Protein AF-A0A1T5E895-F1 (afdb_monomer_lite)

Structure (mmCIF, N/CA/C/O backbone):
data_AF-A0A1T5E895-F1
#
_entry.id   AF-A0A1T5E895-F1
#
loop_
_atom_site.group_PDB
_atom_site.id
_atom_site.type_symbol
_atom_site.label_atom_id
_atom_site.label_alt_id
_atom_site.label_comp_id
_atom_site.label_asym_id
_atom_site.label_entity_id
_atom_site.label_seq_id
_atom_site.pdbx_PDB_ins_code
_atom_site.Cartn_x
_atom_site.Cartn_y
_atom_site.Cartn_z
_atom_site.occupancy
_atom_site.B_iso_or_equiv
_atom_site.auth_seq_id
_atom_site.auth_comp_id
_atom_site.auth_asym_id
_atom_site.auth_atom_id
_atom_site.pdbx_PDB_model_num
ATOM 1 N N . MET A 1 1 ? -15.078 -21.660 69.670 1.00 45.50 1 MET A N 1
ATOM 2 C CA . MET A 1 1 ? -15.662 -21.298 68.359 1.00 45.50 1 MET A CA 1
ATOM 3 C C . MET A 1 1 ? -15.010 -20.019 67.837 1.00 45.50 1 MET A C 1
ATOM 5 O O . MET A 1 1 ? -15.316 -18.947 68.336 1.00 45.50 1 MET A O 1
ATOM 9 N N . ARG A 1 2 ? -14.073 -20.104 66.886 1.00 49.84 2 ARG A N 1
ATOM 10 C CA . ARG A 1 2 ? -13.537 -18.944 66.148 1.00 49.84 2 ARG A CA 1
ATOM 11 C C . ARG A 1 2 ? -13.160 -19.412 64.749 1.00 49.84 2 ARG A C 1
ATOM 13 O O . ARG A 1 2 ? -12.271 -20.245 64.650 1.00 49.84 2 ARG A O 1
ATOM 20 N N . THR A 1 3 ? -13.840 -18.909 63.715 1.00 52.94 3 THR A N 1
ATOM 21 C CA . THR A 1 3 ? -13.272 -18.519 62.400 1.00 52.94 3 THR A CA 1
ATOM 22 C C . THR A 1 3 ? -14.375 -18.209 61.365 1.00 52.94 3 THR A C 1
ATOM 24 O O . THR A 1 3 ? -14.796 -19.095 60.627 1.00 52.94 3 THR A O 1
ATOM 27 N N . PRO A 1 4 ? -14.802 -16.936 61.220 1.00 55.94 4 PRO A N 1
ATOM 28 C CA . PRO A 1 4 ? -15.434 -16.457 59.984 1.00 55.94 4 PRO A CA 1
ATOM 29 C C . PRO A 1 4 ? -14.515 -15.555 59.132 1.00 55.94 4 PRO A C 1
ATOM 31 O O . PRO A 1 4 ? -14.785 -15.329 57.957 1.00 55.94 4 PRO A O 1
ATOM 34 N N . ILE A 1 5 ? -13.390 -15.081 59.679 1.00 56.50 5 ILE A N 1
ATOM 35 C CA . ILE A 1 5 ? -12.595 -13.976 59.104 1.00 56.50 5 ILE A CA 1
ATOM 36 C C . ILE A 1 5 ? -11.930 -14.337 57.756 1.00 56.50 5 ILE A C 1
ATOM 38 O O . ILE A 1 5 ? -11.803 -13.494 56.872 1.00 56.50 5 ILE A O 1
ATOM 42 N N . ILE A 1 6 ? -11.539 -15.600 57.553 1.00 58.72 6 ILE A N 1
ATOM 43 C CA . ILE A 1 6 ? -10.741 -16.015 56.382 1.00 58.72 6 ILE A CA 1
ATOM 44 C C . ILE A 1 6 ? -11.586 -16.067 55.092 1.00 58.72 6 ILE A C 1
ATOM 46 O O . ILE A 1 6 ? -11.070 -15.798 54.006 1.00 58.72 6 ILE A O 1
ATOM 50 N N . LYS A 1 7 ? -12.889 -16.378 55.187 1.00 59.66 7 LYS A N 1
ATOM 51 C CA . LYS A 1 7 ? -13.774 -16.476 54.010 1.00 59.66 7 LYS A CA 1
ATOM 52 C C . LYS A 1 7 ? -14.082 -15.102 53.398 1.00 59.66 7 LYS A C 1
ATOM 54 O O . LYS A 1 7 ? -14.050 -14.984 52.175 1.00 59.66 7 LYS A O 1
ATOM 59 N N . ASN A 1 8 ? -14.277 -14.067 54.222 1.00 60.19 8 ASN A N 1
ATOM 60 C CA . ASN A 1 8 ? -14.581 -12.712 53.740 1.00 60.19 8 ASN A CA 1
ATOM 61 C C . ASN A 1 8 ? -13.418 -12.088 52.956 1.00 60.19 8 ASN A C 1
ATOM 63 O O . ASN A 1 8 ? -13.624 -11.607 51.845 1.00 60.19 8 ASN A O 1
ATOM 67 N N . ARG A 1 9 ? -12.179 -12.208 53.451 1.00 61.00 9 ARG A N 1
ATOM 68 C CA . ARG A 1 9 ? -10.990 -11.645 52.780 1.00 61.00 9 ARG A CA 1
ATOM 69 C C . ARG A 1 9 ? -10.726 -12.262 51.397 1.00 61.00 9 ARG A C 1
ATOM 71 O O . ARG A 1 9 ? -10.248 -11.597 50.477 1.00 61.00 9 ARG A O 1
ATOM 78 N N . LYS A 1 10 ? -11.049 -13.551 51.234 1.00 66.12 10 LYS A N 1
ATOM 79 C CA . LYS A 1 10 ? -10.929 -14.264 49.950 1.00 66.12 10 LYS A CA 1
ATOM 80 C C . LYS A 1 10 ? -11.998 -13.807 48.949 1.00 66.12 10 LYS A C 1
ATOM 82 O O . LYS A 1 10 ? -11.719 -13.736 47.760 1.00 66.12 10 LYS A O 1
ATOM 87 N N . MET A 1 11 ? -13.202 -13.473 49.415 1.00 59.88 11 MET A N 1
ATOM 88 C CA . MET A 1 11 ? -14.273 -12.942 48.562 1.00 59.88 11 MET A CA 1
ATOM 89 C C . MET A 1 11 ? -14.017 -11.493 48.124 1.00 59.88 11 MET A C 1
ATOM 91 O O . MET A 1 11 ? -14.277 -11.165 46.969 1.00 59.88 11 MET A O 1
ATOM 95 N N . GLU A 1 12 ? -13.444 -10.655 48.991 1.00 63.16 12 GLU A N 1
ATOM 96 C CA . GLU A 1 12 ? -13.048 -9.275 48.660 1.00 63.16 12 GLU A CA 1
ATOM 97 C C . GLU A 1 12 ? -11.986 -9.237 47.556 1.00 63.16 12 GLU A C 1
ATOM 99 O O . GLU A 1 12 ? -12.167 -8.567 46.542 1.00 63.16 12 GLU A O 1
ATOM 104 N N . THR A 1 13 ? -10.947 -10.067 47.678 1.00 66.56 13 THR A N 1
ATOM 105 C CA . THR A 1 13 ? -9.879 -10.172 46.667 1.00 66.56 13 THR A CA 1
ATOM 106 C C . THR A 1 13 ? -10.358 -10.737 45.323 1.00 66.56 13 THR A C 1
ATOM 108 O O . THR A 1 13 ? -9.809 -10.391 44.279 1.00 66.56 13 THR A O 1
ATOM 111 N N . ILE A 1 14 ? -11.392 -11.586 45.301 1.00 64.94 14 ILE A N 1
ATOM 112 C CA . ILE A 1 14 ? -12.018 -12.065 44.052 1.00 64.94 14 ILE A CA 1
ATOM 113 C C . ILE A 1 14 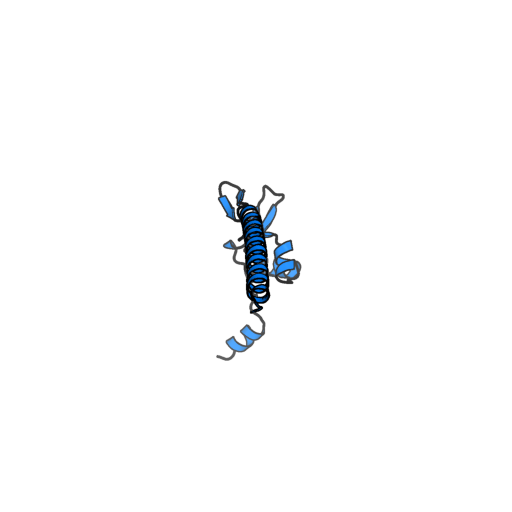? -12.871 -10.961 43.410 1.00 64.94 14 ILE A C 1
ATOM 115 O O . ILE A 1 14 ? -12.890 -10.835 42.184 1.00 64.94 14 ILE A O 1
ATOM 119 N N . LYS A 1 15 ? -13.557 -10.150 44.223 1.00 67.62 15 LYS A N 1
ATOM 120 C CA . LYS A 1 15 ? -14.388 -9.033 43.759 1.00 67.62 15 LYS A CA 1
ATOM 121 C C . LYS A 1 15 ? -13.535 -7.904 43.174 1.00 67.62 15 LYS A C 1
ATOM 123 O O . LYS A 1 15 ? -13.849 -7.432 42.086 1.00 67.62 15 LYS A O 1
ATOM 128 N N . GLU A 1 16 ? -12.427 -7.553 43.825 1.00 67.88 16 GLU A N 1
ATOM 129 C CA . GLU A 1 16 ? -11.432 -6.611 43.292 1.00 67.88 16 GLU A CA 1
ATOM 130 C C . GLU A 1 16 ? -10.829 -7.106 41.980 1.00 67.88 16 GLU A C 1
ATOM 132 O O . GLU A 1 16 ? -10.816 -6.370 40.998 1.00 67.88 16 GLU A O 1
ATOM 137 N N . LYS A 1 17 ? -10.405 -8.374 41.907 1.00 67.38 17 LYS A N 1
ATOM 138 C CA . LYS A 1 17 ? -9.862 -8.936 40.661 1.00 67.38 17 LYS A CA 1
ATOM 139 C C . LYS A 1 17 ? -10.874 -8.908 39.516 1.00 67.38 17 LYS A C 1
ATOM 141 O O . LYS A 1 17 ? -10.495 -8.576 38.399 1.00 67.38 17 LYS A O 1
ATOM 1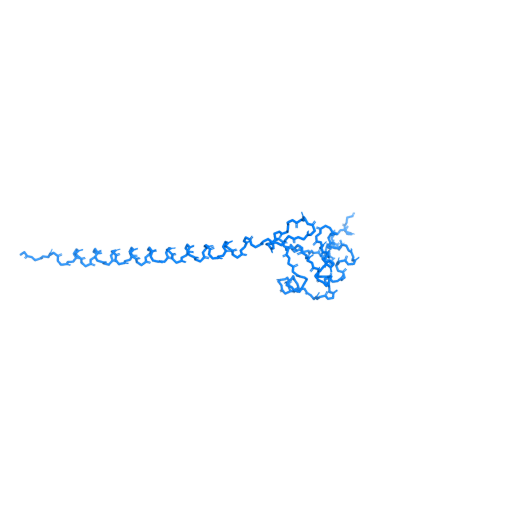46 N N . LYS A 1 18 ? -12.151 -9.214 39.783 1.00 67.00 18 LYS A N 1
ATOM 147 C CA . LYS A 1 18 ? -13.228 -9.077 38.788 1.00 67.00 18 LYS A CA 1
ATOM 148 C C . LYS A 1 18 ? -13.408 -7.627 38.350 1.00 67.00 18 LYS A C 1
ATOM 150 O O . LYS A 1 18 ? -13.488 -7.396 37.153 1.00 67.00 18 LYS A O 1
ATOM 155 N N . SER A 1 19 ? -13.418 -6.689 39.299 1.00 75.56 19 SER A N 1
ATOM 156 C CA . SER A 1 19 ? -13.562 -5.251 39.041 1.00 75.56 19 SER A CA 1
ATOM 157 C C . SER A 1 19 ? -12.460 -4.725 38.124 1.00 75.56 19 SER A C 1
ATOM 159 O O . SER A 1 19 ? -12.755 -4.110 37.101 1.00 75.56 19 SER A O 1
ATOM 161 N N . VAL A 1 20 ? -11.202 -5.041 38.442 1.00 74.38 20 VAL A N 1
ATOM 162 C CA . VAL A 1 20 ? -10.034 -4.645 37.643 1.00 74.38 20 VAL A CA 1
ATOM 163 C C . VAL A 1 20 ? -10.098 -5.264 36.244 1.00 74.38 20 VAL A C 1
ATOM 165 O O . VAL A 1 20 ? -9.812 -4.590 35.261 1.00 74.38 20 VAL A O 1
ATOM 168 N N . PHE A 1 21 ? -10.527 -6.524 36.124 1.00 76.31 21 PHE A N 1
ATOM 169 C CA . PHE A 1 21 ? -10.649 -7.190 34.825 1.00 76.31 21 PHE A CA 1
ATOM 170 C C . PHE A 1 21 ? -11.724 -6.546 33.931 1.00 76.31 21 PHE A C 1
ATOM 172 O O . PHE A 1 21 ? -11.488 -6.342 32.743 1.00 76.31 21 PHE A O 1
ATOM 179 N N . THR A 1 22 ? -12.875 -6.153 34.493 1.00 76.25 22 THR A N 1
ATOM 180 C CA . THR A 1 22 ? -13.894 -5.372 33.762 1.00 76.25 22 THR A CA 1
ATOM 181 C C . THR A 1 22 ? -13.371 -4.018 33.301 1.00 76.25 22 THR A C 1
ATOM 183 O O . THR A 1 22 ? -13.668 -3.587 32.193 1.00 76.25 22 THR A O 1
ATOM 186 N N . GLU A 1 23 ? -12.570 -3.352 34.127 1.00 79.31 23 GLU A N 1
ATOM 187 C CA . GLU A 1 23 ? -12.015 -2.042 33.798 1.00 79.31 23 GLU A CA 1
ATOM 188 C C . GLU A 1 23 ? -10.977 -2.123 32.667 1.00 79.31 23 GLU A C 1
ATOM 190 O O . GLU A 1 23 ? -10.922 -1.241 31.810 1.00 79.31 23 GLU A O 1
ATOM 195 N N . VAL A 1 24 ? -10.193 -3.206 32.621 1.00 80.06 24 VAL A N 1
ATOM 196 C CA . VAL A 1 24 ? -9.266 -3.499 31.517 1.00 80.06 24 VAL A CA 1
ATOM 197 C C . VAL A 1 24 ? -10.025 -3.775 30.220 1.00 80.06 24 VAL A C 1
ATOM 199 O O . VAL A 1 24 ? -9.668 -3.201 29.194 1.00 80.06 24 VAL A O 1
ATOM 202 N N . ASN A 1 25 ? -11.092 -4.578 30.259 1.00 79.44 25 ASN A N 1
ATOM 203 C CA . ASN A 1 25 ? -11.900 -4.861 29.069 1.00 79.44 25 ASN A CA 1
ATOM 204 C C . ASN A 1 25 ? -12.548 -3.592 28.502 1.00 79.44 25 ASN A C 1
ATOM 206 O O . ASN A 1 25 ? -12.387 -3.311 27.322 1.00 79.44 25 ASN A O 1
ATOM 210 N N . ASN A 1 26 ? -13.154 -2.756 29.350 1.00 83.38 26 ASN A N 1
ATOM 211 C CA . ASN A 1 26 ? -13.753 -1.495 28.901 1.00 83.38 26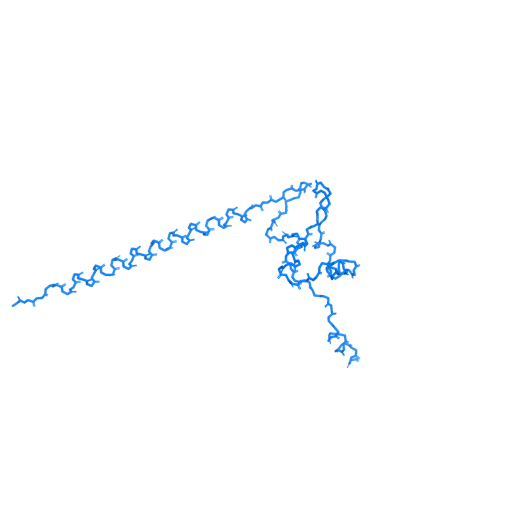 ASN A CA 1
ATOM 212 C C . ASN A 1 26 ? -12.727 -0.562 28.230 1.00 83.38 26 ASN A C 1
ATOM 214 O O . ASN A 1 26 ? -13.047 0.146 27.276 1.00 83.38 26 ASN A O 1
ATOM 218 N N . LYS A 1 27 ? -11.479 -0.547 28.721 1.00 84.50 27 LYS A N 1
ATOM 219 C CA . LYS A 1 27 ? -10.393 0.231 28.106 1.00 84.50 27 LYS A CA 1
ATOM 220 C C . LYS A 1 27 ? -9.957 -0.357 26.764 1.00 84.50 27 LYS A C 1
ATOM 222 O O . LYS A 1 27 ? -9.674 0.412 25.850 1.00 84.50 27 LYS A O 1
ATOM 227 N N . LEU A 1 28 ? -9.908 -1.684 26.639 1.00 85.25 28 LEU A N 1
ATOM 228 C CA . LEU A 1 28 ? -9.598 -2.359 25.376 1.00 85.25 28 LEU A CA 1
ATOM 229 C C . LEU A 1 28 ? -10.672 -2.082 24.319 1.00 85.25 28 LEU A C 1
ATOM 231 O O . LEU A 1 28 ? -10.320 -1.677 23.214 1.00 85.25 28 LEU A O 1
ATOM 235 N N . ASP A 1 29 ? -11.950 -2.173 24.686 1.00 82.56 29 ASP A N 1
ATOM 236 C CA . ASP A 1 29 ? -13.076 -1.874 23.792 1.00 82.56 29 ASP A CA 1
ATOM 237 C C . ASP A 1 29 ? -13.039 -0.414 23.310 1.00 82.56 29 ASP A C 1
ATOM 239 O O . ASP A 1 29 ? -13.286 -0.111 22.141 1.00 82.56 29 ASP A O 1
ATOM 243 N N . HIS A 1 30 ? -12.671 0.519 24.194 1.00 81.75 30 HIS A N 1
ATOM 244 C CA . HIS A 1 30 ? -12.535 1.929 23.835 1.00 81.75 30 HIS A CA 1
ATOM 245 C C . HIS A 1 30 ? -11.386 2.181 22.843 1.00 81.75 30 HIS A C 1
ATOM 247 O O . HIS A 1 30 ? -11.537 2.957 21.896 1.00 81.75 30 HIS A O 1
ATOM 253 N N . VAL A 1 31 ? -10.246 1.506 23.027 1.00 80.38 31 VAL A N 1
ATOM 254 C CA . VAL A 1 31 ? -9.111 1.565 22.090 1.00 80.38 31 VAL A CA 1
ATOM 255 C C . VAL A 1 31 ? -9.488 0.955 20.741 1.00 80.38 31 VAL A C 1
ATOM 257 O O . VAL A 1 31 ? -9.158 1.527 19.701 1.00 80.38 31 VAL A O 1
ATOM 260 N N . GLU A 1 32 ? -10.211 -0.164 20.741 1.00 80.19 32 GLU A N 1
ATOM 261 C CA . GLU A 1 32 ? -10.694 -0.805 19.518 1.00 80.19 32 GLU A CA 1
ATOM 262 C C . GLU A 1 32 ? -11.664 0.104 18.750 1.00 80.19 32 GLU A C 1
ATOM 264 O O . GLU A 1 32 ? -11.501 0.286 17.542 1.00 80.19 32 GLU A O 1
ATOM 269 N N . SER A 1 33 ? -12.590 0.770 19.445 1.00 79.00 33 SER A N 1
ATOM 270 C CA . SER A 1 33 ? -13.490 1.758 18.838 1.00 79.00 33 SER A CA 1
ATOM 271 C C . SER A 1 33 ? -12.725 2.928 18.209 1.00 79.00 33 SER A C 1
ATOM 273 O O . SER A 1 33 ? -12.991 3.283 17.062 1.00 79.00 33 SER A O 1
ATOM 275 N N . MET A 1 34 ? -11.737 3.500 18.911 1.00 74.62 34 MET A N 1
ATOM 276 C CA . MET A 1 34 ? -10.911 4.586 18.362 1.00 74.62 34 MET A CA 1
ATOM 277 C C . MET A 1 34 ? -10.133 4.155 17.110 1.00 74.62 34 MET A C 1
ATOM 279 O O . MET A 1 34 ? -10.042 4.911 16.142 1.00 74.62 34 MET A O 1
ATOM 283 N N . LEU A 1 35 ? -9.587 2.936 17.100 1.00 70.88 35 LEU A N 1
ATOM 284 C CA . LEU A 1 35 ? -8.891 2.378 15.936 1.00 70.88 35 LEU A CA 1
ATOM 285 C C . LEU A 1 35 ? -9.849 2.121 14.762 1.00 70.88 35 LEU A C 1
ATOM 287 O O . LEU A 1 35 ? -9.493 2.365 13.604 1.00 70.88 35 LEU A O 1
ATOM 291 N N . MET A 1 36 ? -11.071 1.659 15.032 1.00 69.62 36 MET A N 1
ATOM 292 C CA . MET A 1 36 ? -12.093 1.477 13.999 1.00 69.62 36 MET A CA 1
ATOM 293 C C . MET A 1 36 ? -12.492 2.801 13.344 1.00 69.62 36 MET A C 1
ATOM 295 O O . MET A 1 36 ? -12.623 2.855 12.122 1.00 69.62 36 MET A O 1
ATOM 299 N N . ASP A 1 37 ? -12.632 3.877 14.115 1.00 68.75 37 ASP A N 1
ATOM 300 C CA . ASP A 1 37 ? -12.997 5.185 13.566 1.00 68.75 37 ASP A CA 1
ATOM 301 C C . ASP A 1 37 ? -11.880 5.775 12.697 1.00 68.75 37 ASP A C 1
ATOM 303 O O . ASP A 1 37 ? -12.146 6.266 11.599 1.00 68.75 37 ASP A O 1
ATOM 307 N N . PHE A 1 38 ? -10.616 5.615 13.099 1.00 61.31 38 PHE A N 1
ATOM 308 C CA . PHE A 1 38 ? -9.478 6.015 12.266 1.00 61.31 38 PHE A CA 1
ATOM 309 C C . PHE A 1 38 ? -9.385 5.215 10.958 1.00 61.31 38 PHE A C 1
ATOM 311 O O . PHE A 1 38 ? -9.066 5.773 9.905 1.00 61.31 38 PHE A O 1
ATOM 318 N N . THR A 1 39 ? -9.685 3.914 10.994 1.00 56.28 39 THR A N 1
ATOM 319 C CA . THR A 1 39 ? -9.575 3.025 9.821 1.00 56.28 39 THR A CA 1
ATOM 320 C C . THR A 1 39 ? -10.757 3.110 8.854 1.00 56.28 39 THR A C 1
ATOM 322 O O . THR A 1 39 ? -10.620 2.706 7.698 1.00 56.28 39 THR A O 1
ATOM 325 N N . LYS A 1 40 ? -11.897 3.674 9.275 1.00 62.44 40 LYS A N 1
ATOM 326 C CA . LYS A 1 40 ? -13.045 3.975 8.399 1.00 62.44 40 LYS A CA 1
ATOM 327 C C . LYS A 1 40 ? -12.817 5.171 7.476 1.00 62.44 40 LYS A C 1
ATOM 329 O O . LYS A 1 40 ? -13.656 5.422 6.613 1.00 62.44 40 LYS A O 1
ATOM 334 N N . SER A 1 41 ? -11.706 5.888 7.627 1.00 63.41 41 SER A N 1
ATOM 335 C CA . SER A 1 41 ? -11.346 7.011 6.765 1.00 63.41 41 SER A CA 1
ATOM 336 C C . SER A 1 41 ? -11.276 6.562 5.298 1.00 63.41 41 SER A C 1
ATOM 338 O O . SER A 1 41 ? -10.427 5.754 4.910 1.00 63.41 41 SER A O 1
ATOM 340 N N . LYS A 1 42 ? -12.199 7.070 4.478 1.00 60.53 42 LYS A N 1
ATOM 341 C CA . LYS A 1 42 ? -12.252 6.832 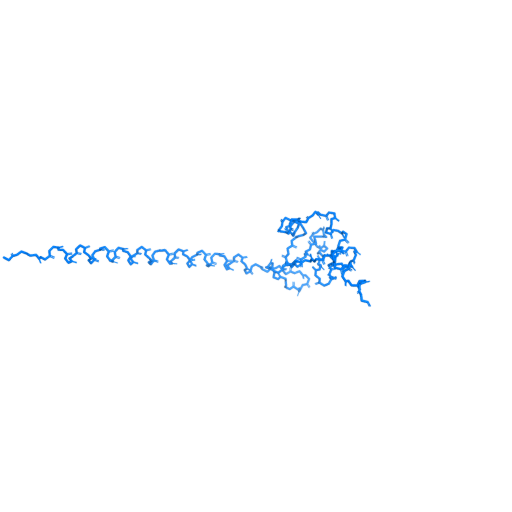3.033 1.00 60.53 42 LYS A CA 1
ATOM 342 C C . LYS A 1 42 ? -11.743 8.063 2.304 1.00 60.53 42 LYS A C 1
ATOM 344 O O . LYS A 1 42 ? -12.099 9.185 2.656 1.00 60.53 42 LYS A O 1
ATOM 349 N N . LEU A 1 43 ? -10.947 7.844 1.268 1.00 64.12 43 LEU A N 1
ATOM 350 C CA . LEU A 1 43 ? -10.531 8.897 0.359 1.00 64.12 43 LEU A CA 1
ATOM 351 C C . LEU A 1 43 ? -11.388 8.794 -0.906 1.00 64.12 43 LEU A C 1
ATOM 353 O O . LEU A 1 43 ? -11.279 7.820 -1.648 1.00 64.12 43 LEU A O 1
ATOM 357 N N . VAL A 1 44 ? -12.269 9.771 -1.124 1.00 60.16 44 VAL A N 1
ATOM 358 C CA . VAL A 1 44 ? -13.102 9.851 -2.332 1.00 60.16 44 VAL A CA 1
ATOM 359 C C . VAL A 1 44 ? -12.376 10.715 -3.354 1.00 60.16 44 VAL A C 1
ATOM 361 O O . VAL A 1 44 ? -12.143 11.897 -3.111 1.00 60.16 44 VAL A O 1
ATOM 364 N N . ILE A 1 45 ? -11.983 10.127 -4.484 1.00 63.16 45 ILE A N 1
ATOM 365 C CA . ILE A 1 45 ? -11.282 10.826 -5.570 1.00 63.16 45 ILE A CA 1
ATOM 366 C C . ILE A 1 45 ? -11.934 10.449 -6.895 1.00 63.16 45 ILE A C 1
ATOM 368 O O . ILE A 1 45 ? -12.013 9.264 -7.215 1.00 63.16 45 ILE A O 1
ATOM 372 N N . MET A 1 46 ? -12.344 11.448 -7.688 1.00 55.66 46 MET A N 1
ATOM 373 C CA . MET A 1 46 ? -12.976 11.256 -9.006 1.00 55.66 46 MET A CA 1
ATOM 374 C C . MET A 1 46 ? -14.119 10.220 -8.973 1.00 55.66 46 MET A C 1
ATOM 376 O O . MET A 1 46 ? -14.146 9.300 -9.789 1.00 55.66 46 MET A O 1
ATOM 380 N N . ASP A 1 47 ? -15.013 10.329 -7.982 1.00 57.00 47 ASP A N 1
ATOM 381 C CA . ASP A 1 47 ? -16.139 9.401 -7.757 1.00 57.00 47 ASP A CA 1
ATOM 382 C C . ASP A 1 47 ? -15.753 7.938 -7.460 1.00 57.00 47 ASP A C 1
ATOM 384 O O . ASP A 1 47 ? -16.595 7.039 -7.454 1.00 57.00 47 ASP A O 1
ATOM 388 N N . LYS A 1 48 ? -14.475 7.674 -7.162 1.00 59.97 48 LYS A N 1
ATOM 389 C CA . LYS A 1 48 ? -13.996 6.371 -6.692 1.00 59.97 48 LYS A CA 1
ATOM 390 C C . LYS A 1 48 ? -13.625 6.443 -5.218 1.00 59.97 48 LYS A C 1
ATOM 392 O O . LYS A 1 48 ? -12.801 7.258 -4.802 1.00 59.97 48 LYS A O 1
ATOM 397 N N . GLU A 1 49 ? -14.230 5.555 -4.435 1.00 63.12 49 GLU A N 1
ATOM 398 C CA . GLU A 1 49 ? -13.883 5.356 -3.032 1.00 63.12 49 GLU A CA 1
ATOM 399 C C . GLU A 1 49 ? -12.621 4.494 -2.923 1.00 63.12 49 GLU A C 1
ATOM 401 O O . GLU A 1 49 ? -12.609 3.329 -3.325 1.00 63.12 49 GLU A O 1
ATOM 406 N N . TYR A 1 50 ? -11.561 5.051 -2.341 1.00 66.19 50 TYR A N 1
ATOM 407 C CA . TYR A 1 50 ? -10.365 4.307 -1.970 1.00 66.19 50 TYR A CA 1
ATOM 408 C C . TYR A 1 50 ? -10.297 4.176 -0.454 1.00 66.19 50 TYR A C 1
ATOM 410 O O . TYR A 1 50 ? -10.221 5.160 0.287 1.00 66.19 50 TYR A O 1
ATOM 418 N N . HIS A 1 51 ? -10.303 2.934 0.021 1.00 67.69 51 HIS A N 1
ATOM 419 C CA . HIS A 1 51 ? -10.044 2.643 1.421 1.00 67.69 51 HIS A CA 1
ATOM 420 C C . HIS A 1 51 ? -8.566 2.894 1.727 1.00 67.69 51 HIS A C 1
ATOM 422 O O . HIS A 1 51 ? -7.693 2.198 1.214 1.00 67.69 51 HIS A O 1
ATOM 428 N N . LEU A 1 52 ? -8.278 3.857 2.606 1.00 68.12 52 LEU A N 1
ATOM 429 C CA . LEU A 1 52 ? -6.911 4.203 3.027 1.00 68.12 52 LEU A CA 1
ATOM 430 C C . LEU A 1 52 ? -6.173 3.042 3.716 1.00 68.12 52 LEU A C 1
ATOM 432 O O . LEU A 1 52 ? -4.961 3.085 3.883 1.00 68.12 52 LEU A O 1
ATOM 436 N N . ARG A 1 53 ? -6.897 1.988 4.104 1.00 70.69 53 ARG A N 1
ATOM 437 C CA . ARG A 1 53 ? -6.321 0.753 4.641 1.00 70.69 53 ARG A CA 1
ATOM 438 C C . ARG A 1 53 ? -5.552 -0.055 3.592 1.00 70.69 53 ARG A C 1
ATOM 440 O O . ARG A 1 53 ? -4.581 -0.715 3.942 1.00 70.69 53 ARG A O 1
ATOM 447 N N . ASP A 1 54 ? -5.970 0.014 2.331 1.00 79.56 54 ASP A N 1
ATOM 448 C CA . ASP A 1 54 ? -5.392 -0.790 1.248 1.00 79.56 54 ASP A CA 1
ATOM 449 C C . ASP A 1 54 ? -4.330 -0.023 0.452 1.00 79.56 54 ASP A C 1
ATOM 451 O O . ASP A 1 54 ? -3.562 -0.621 -0.307 1.00 79.56 54 ASP A O 1
ATOM 455 N N . TRP A 1 55 ? -4.286 1.302 0.613 1.00 85.56 55 TRP A N 1
ATOM 456 C CA . TRP A 1 55 ? -3.476 2.214 -0.186 1.00 85.56 55 TRP A CA 1
ATOM 457 C C . TRP A 1 55 ? -2.604 3.088 0.702 1.00 85.56 55 TRP A C 1
ATOM 459 O O . TRP A 1 55 ? -3.082 3.732 1.628 1.00 85.56 55 TRP A O 1
ATOM 469 N N . MET A 1 56 ? -1.321 3.165 0.373 1.00 87.19 56 MET A N 1
ATOM 470 C CA . MET A 1 56 ? -0.342 3.965 1.103 1.00 87.19 56 MET A CA 1
ATOM 471 C C . MET A 1 56 ? 0.484 4.828 0.164 1.00 87.19 56 MET A C 1
ATOM 473 O O . MET A 1 56 ? 0.583 4.565 -1.036 1.00 87.19 56 MET A O 1
ATOM 477 N N . THR A 1 57 ? 1.107 5.869 0.709 1.00 88.62 57 THR A N 1
ATOM 478 C CA . THR A 1 57 ? 2.033 6.698 -0.064 1.00 88.62 57 THR A CA 1
ATOM 479 C C . THR A 1 57 ? 3.294 5.908 -0.422 1.00 88.62 57 THR A C 1
ATOM 481 O O . THR A 1 57 ? 3.703 4.992 0.297 1.00 88.62 57 THR A O 1
ATOM 484 N N . LEU A 1 58 ? 3.967 6.282 -1.516 1.00 88.69 58 LEU A N 1
ATOM 485 C CA . LEU A 1 58 ? 5.255 5.671 -1.883 1.00 88.69 58 LEU A CA 1
ATOM 486 C C . LEU A 1 58 ? 6.301 5.788 -0.762 1.00 88.69 58 LEU A C 1
ATOM 488 O O . LEU A 1 58 ? 7.103 4.875 -0.561 1.00 88.69 58 LEU A O 1
ATOM 492 N N . SER A 1 59 ? 6.286 6.903 -0.030 1.00 87.56 59 SER A N 1
ATOM 493 C CA . SER A 1 59 ? 7.189 7.156 1.093 1.00 87.56 59 SER A CA 1
ATOM 494 C C . SER A 1 59 ? 6.952 6.177 2.240 1.00 87.56 59 SER A C 1
ATOM 496 O O . SER A 1 59 ? 7.909 5.597 2.757 1.00 87.56 59 SER A O 1
ATOM 498 N N . ASP A 1 60 ? 5.692 5.954 2.612 1.00 88.06 60 ASP A N 1
ATOM 499 C CA . ASP A 1 60 ? 5.341 5.021 3.684 1.00 88.06 60 ASP A CA 1
ATOM 500 C C . ASP A 1 60 ? 5.595 3.576 3.272 1.00 88.06 60 ASP A C 1
ATOM 502 O O . ASP A 1 60 ? 6.120 2.800 4.067 1.00 88.06 60 ASP A O 1
ATOM 506 N N . TYR A 1 61 ? 5.354 3.236 2.005 1.00 90.12 61 TYR A N 1
ATOM 507 C CA . TYR A 1 61 ? 5.719 1.936 1.450 1.00 90.12 61 TYR A CA 1
ATOM 508 C C . TYR A 1 61 ? 7.228 1.671 1.564 1.00 90.12 61 TYR A C 1
ATOM 510 O O . TYR A 1 61 ? 7.649 0.610 2.030 1.00 90.12 61 TYR A O 1
ATOM 518 N N . CYS A 1 62 ? 8.063 2.651 1.198 1.00 89.44 62 CYS A N 1
ATOM 519 C CA . CYS A 1 62 ? 9.517 2.543 1.330 1.00 89.44 62 CYS A CA 1
ATOM 520 C C . CYS A 1 62 ? 9.945 2.312 2.785 1.00 89.44 62 CYS A C 1
ATOM 522 O O . CYS A 1 62 ? 10.808 1.470 3.037 1.00 89.44 62 CYS A O 1
ATOM 524 N N . LYS A 1 63 ? 9.324 3.020 3.737 1.00 89.75 63 LYS A N 1
ATOM 525 C CA . LYS A 1 63 ? 9.593 2.858 5.174 1.00 89.75 63 LYS A CA 1
ATOM 526 C C . LYS A 1 63 ? 9.143 1.488 5.685 1.00 89.75 63 LYS A C 1
ATOM 528 O O . LYS A 1 63 ? 9.934 0.796 6.316 1.00 89.75 63 LYS A O 1
ATOM 533 N N . LYS A 1 64 ? 7.907 1.078 5.381 1.00 88.88 64 LYS A N 1
ATOM 534 C CA . LYS A 1 64 ? 7.299 -0.172 5.864 1.00 88.88 64 LYS A CA 1
ATOM 535 C C . LYS A 1 64 ? 8.057 -1.406 5.382 1.00 88.88 64 LYS A C 1
ATOM 537 O O . LYS A 1 64 ? 8.316 -2.312 6.165 1.00 88.88 64 LYS A O 1
ATOM 542 N N . TYR A 1 65 ? 8.431 -1.431 4.105 1.00 87.75 65 TYR A N 1
ATOM 543 C CA . TYR A 1 65 ? 9.108 -2.576 3.491 1.00 87.75 65 TYR A CA 1
ATOM 544 C C . TYR A 1 65 ? 10.637 -2.434 3.456 1.00 87.75 65 TYR A C 1
ATOM 546 O O . TYR A 1 65 ? 11.318 -3.298 2.905 1.00 87.75 65 TYR A O 1
ATOM 554 N N . ASN A 1 66 ? 11.187 -1.363 4.042 1.00 87.31 66 ASN A N 1
ATOM 555 C CA . ASN A 1 66 ? 12.616 -1.040 4.045 1.00 87.31 66 ASN A CA 1
ATOM 556 C C . ASN A 1 66 ? 13.244 -1.071 2.633 1.00 87.31 66 ASN A C 1
ATOM 558 O O . ASN A 1 66 ? 14.318 -1.631 2.393 1.00 87.31 66 ASN A O 1
ATOM 562 N N . ILE A 1 67 ? 12.534 -0.493 1.663 1.00 89.19 67 ILE A N 1
ATOM 563 C CA . ILE A 1 67 ? 12.947 -0.425 0.259 1.00 89.19 67 ILE A CA 1
ATOM 564 C C . ILE A 1 67 ? 13.441 0.988 -0.036 1.00 89.19 67 ILE A C 1
ATOM 566 O O . ILE A 1 67 ? 12.806 1.977 0.317 1.00 89.19 67 ILE A O 1
ATOM 570 N N . LYS A 1 68 ? 14.574 1.097 -0.737 1.00 89.94 68 LYS A N 1
ATOM 571 C CA . LYS A 1 68 ? 15.077 2.396 -1.199 1.00 89.94 68 LYS A CA 1
ATOM 572 C C . LYS A 1 68 ? 14.106 3.017 -2.220 1.00 89.94 68 LYS A C 1
ATOM 574 O O . LYS A 1 68 ? 13.714 2.304 -3.147 1.00 89.94 68 LYS A O 1
ATOM 579 N N . PRO A 1 69 ? 13.823 4.331 -2.164 1.00 88.44 69 PRO A N 1
ATOM 580 C CA . PRO A 1 69 ? 12.951 5.001 -3.136 1.00 88.44 69 PRO A CA 1
ATOM 581 C C . PRO A 1 69 ? 13.369 4.779 -4.596 1.00 88.44 69 PRO A C 1
ATOM 583 O O . PRO A 1 69 ? 12.536 4.499 -5.454 1.00 88.44 69 PRO A O 1
ATOM 586 N N . SER A 1 70 ? 14.677 4.788 -4.872 1.00 89.88 70 SER A N 1
ATOM 587 C CA . SER A 1 70 ? 15.225 4.488 -6.201 1.00 89.88 70 SER A CA 1
ATOM 588 C C . SER A 1 70 ? 14.907 3.067 -6.675 1.00 89.88 70 SER A C 1
ATOM 590 O O . SER A 1 70 ? 14.633 2.836 -7.850 1.00 89.88 70 SER A O 1
ATOM 592 N N . ARG A 1 71 ? 14.902 2.088 -5.763 1.00 88.94 71 ARG A N 1
ATOM 593 C CA . ARG A 1 71 ? 14.528 0.703 -6.071 1.00 88.94 71 ARG A CA 1
ATOM 594 C C . ARG A 1 71 ? 13.037 0.587 -6.371 1.00 88.94 71 ARG A C 1
ATOM 596 O O . ARG A 1 71 ? 12.685 -0.147 -7.287 1.00 88.94 71 ARG A O 1
ATOM 603 N N . LEU A 1 72 ? 12.196 1.323 -5.645 1.00 88.50 72 LEU A N 1
ATOM 604 C CA . LEU A 1 72 ? 10.759 1.371 -5.906 1.00 88.50 72 LEU A CA 1
ATOM 605 C C . LEU A 1 72 ? 10.453 2.000 -7.274 1.00 88.50 72 LEU A C 1
ATOM 607 O O . LEU A 1 72 ? 9.684 1.416 -8.030 1.00 88.50 72 LEU A O 1
ATOM 611 N N . SER A 1 73 ? 11.110 3.109 -7.640 1.00 88.75 73 SER A N 1
ATOM 612 C CA . SER A 1 73 ? 10.972 3.709 -8.983 1.00 88.75 73 SER A CA 1
ATOM 613 C C . SER A 1 73 ? 11.324 2.706 -10.081 1.00 88.75 73 SER A C 1
ATOM 615 O O . SER A 1 73 ? 10.521 2.448 -10.972 1.00 88.75 73 SER A O 1
ATOM 617 N N . ASN A 1 74 ? 12.467 2.025 -9.939 1.00 89.62 74 ASN A N 1
ATOM 618 C CA . ASN A 1 74 ? 12.887 0.976 -10.869 1.00 89.62 74 ASN A CA 1
ATOM 619 C C . ASN A 1 74 ? 11.880 -0.183 -10.959 1.00 89.62 74 ASN A C 1
ATOM 621 O O . ASN A 1 74 ? 11.752 -0.810 -12.006 1.00 89.62 74 ASN A O 1
ATOM 625 N N . TRP A 1 75 ? 11.200 -0.536 -9.865 1.00 89.88 75 TRP A N 1
ATOM 626 C CA . TRP A 1 75 ? 10.181 -1.589 -9.874 1.00 89.88 75 TRP A CA 1
ATOM 627 C C . TRP A 1 75 ? 8.920 -1.171 -10.617 1.00 89.88 75 TRP A C 1
ATOM 629 O O . TRP A 1 75 ? 8.335 -2.003 -11.307 1.00 89.88 75 TRP A O 1
ATOM 639 N N . ILE A 1 76 ? 8.530 0.096 -10.490 1.00 86.94 76 ILE A N 1
ATOM 640 C CA . ILE A 1 76 ? 7.405 0.674 -11.223 1.00 86.94 76 ILE A CA 1
ATOM 641 C C . ILE A 1 76 ? 7.733 0.700 -12.722 1.00 86.94 76 ILE A C 1
ATOM 643 O O . ILE A 1 76 ? 6.965 0.176 -13.520 1.00 86.94 76 ILE A O 1
ATOM 647 N N . GLU A 1 77 ? 8.910 1.204 -13.101 1.00 86.56 77 GLU A N 1
ATOM 648 C CA . GLU A 1 77 ? 9.353 1.274 -14.503 1.00 86.56 77 GLU A CA 1
ATOM 649 C C . GLU A 1 77 ? 9.507 -0.106 -15.156 1.00 86.56 77 GLU A C 1
ATOM 651 O O . GLU A 1 77 ? 9.169 -0.292 -16.320 1.00 86.56 77 GLU A O 1
ATOM 656 N N . ARG A 1 78 ? 9.987 -1.106 -14.405 1.00 84.06 78 ARG A N 1
ATOM 657 C CA . ARG A 1 78 ? 10.169 -2.483 -14.898 1.00 84.06 78 ARG A CA 1
ATOM 658 C C . ARG A 1 78 ? 8.893 -3.331 -14.854 1.00 84.06 78 ARG A C 1
ATOM 660 O O . ARG A 1 78 ? 8.961 -4.511 -15.188 1.00 84.06 78 ARG A O 1
ATOM 667 N N . GLY A 1 79 ? 7.771 -2.785 -14.381 1.00 83.06 79 GLY A N 1
ATOM 668 C CA . GLY A 1 79 ? 6.508 -3.517 -14.247 1.00 83.06 79 GLY A CA 1
ATOM 669 C C . GLY A 1 79 ? 6.512 -4.615 -13.174 1.00 83.06 79 GLY A C 1
ATOM 670 O O . GLY A 1 79 ? 5.690 -5.524 -13.221 1.00 83.06 79 GLY A O 1
ATOM 671 N N . VAL A 1 80 ? 7.432 -4.558 -12.200 1.00 85.69 80 VAL A N 1
ATOM 672 C CA . VAL A 1 80 ? 7.401 -5.436 -11.009 1.00 85.69 80 VAL A CA 1
ATOM 673 C C . VAL A 1 80 ? 6.202 -5.084 -10.130 1.00 85.69 80 VAL A C 1
ATOM 675 O O . VAL A 1 80 ? 5.584 -5.970 -9.544 1.00 85.69 80 VAL A O 1
ATOM 678 N N . VAL A 1 81 ? 5.876 -3.791 -10.047 1.00 85.12 81 VAL A N 1
ATOM 679 C CA . VAL A 1 81 ? 4.600 -3.322 -9.505 1.00 85.12 81 VAL A CA 1
ATOM 680 C C . VAL A 1 81 ? 3.591 -3.319 -10.659 1.00 85.12 81 VAL A C 1
ATOM 682 O O . VAL A 1 81 ? 3.810 -2.598 -11.634 1.00 85.12 81 VAL A O 1
ATOM 685 N N . PRO A 1 82 ? 2.502 -4.105 -10.592 1.00 84.31 82 PRO A N 1
ATOM 686 C CA . PRO A 1 82 ? 1.458 -4.082 -11.610 1.00 84.31 82 PRO A CA 1
ATOM 687 C C . PRO A 1 82 ? 0.837 -2.687 -11.720 1.00 84.31 82 PRO A C 1
ATOM 689 O O . PRO A 1 82 ? 0.620 -2.030 -10.702 1.00 84.31 82 PRO A O 1
ATOM 692 N N . GLY A 1 83 ? 0.470 -2.257 -12.930 1.00 79.88 83 GLY A N 1
ATOM 693 C CA . GLY A 1 83 ? -0.153 -0.942 -13.142 1.00 79.88 83 GLY A CA 1
ATOM 694 C C . GLY A 1 83 ? -1.436 -0.728 -12.325 1.00 79.88 83 GLY A C 1
ATOM 695 O O . GLY A 1 83 ? -1.671 0.366 -11.834 1.00 79.88 83 GLY A O 1
ATOM 696 N N . GLY A 1 84 ? -2.218 -1.786 -12.076 1.00 82.31 84 GLY A N 1
ATOM 697 C CA . GLY A 1 84 ? -3.412 -1.731 -11.216 1.00 82.31 84 GLY A CA 1
ATOM 698 C C . GLY A 1 84 ? -3.133 -1.611 -9.708 1.00 82.31 84 GLY A C 1
ATOM 699 O O . GLY A 1 84 ? -4.069 -1.528 -8.914 1.00 82.31 84 GLY A O 1
ATOM 700 N N . SER A 1 8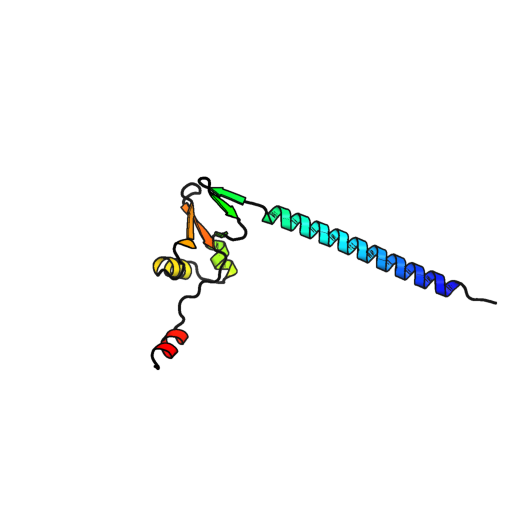5 ? -1.863 -1.627 -9.302 1.00 86.00 85 SER A N 1
ATOM 701 C CA . SER A 1 85 ? -1.421 -1.461 -7.913 1.00 86.00 85 SER A CA 1
ATOM 702 C C . SER A 1 85 ? -0.817 -0.083 -7.639 1.00 86.00 85 SER A C 1
ATOM 704 O O . SER A 1 85 ? -0.347 0.150 -6.526 1.00 86.00 85 SER A O 1
ATOM 706 N N . LEU A 1 86 ? -0.826 0.815 -8.629 1.00 87.94 86 LEU A N 1
ATOM 707 C CA . LEU A 1 86 ? -0.358 2.191 -8.523 1.00 87.94 86 LEU A CA 1
ATOM 708 C C . LEU A 1 86 ? -1.471 3.139 -8.980 1.00 87.94 86 LEU A C 1
ATOM 710 O O . LEU A 1 86 ? -2.021 2.984 -10.066 1.00 87.94 86 LEU A O 1
ATOM 714 N N . ILE A 1 87 ? -1.768 4.146 -8.170 1.00 85.75 87 ILE A N 1
ATOM 715 C CA . ILE A 1 87 ? -2.699 5.221 -8.509 1.00 85.75 87 ILE A CA 1
ATOM 716 C C . ILE A 1 87 ? -1.927 6.528 -8.471 1.00 85.75 87 ILE A C 1
ATOM 718 O O . ILE A 1 87 ? -1.187 6.796 -7.527 1.00 85.75 87 ILE A O 1
ATOM 722 N N . VAL A 1 88 ? -2.112 7.348 -9.497 1.00 84.81 88 VAL A N 1
ATOM 723 C CA . VAL A 1 88 ? -1.641 8.731 -9.513 1.00 84.81 88 VAL A CA 1
ATOM 724 C C . VAL A 1 88 ? -2.863 9.617 -9.357 1.00 84.81 88 VAL A C 1
ATOM 726 O O . VAL A 1 88 ? -3.842 9.427 -10.073 1.00 84.81 88 VAL A O 1
ATOM 729 N N . ILE A 1 89 ? -2.812 10.554 -8.415 1.00 81.25 89 ILE A N 1
ATOM 730 C CA . ILE A 1 89 ? -3.899 11.480 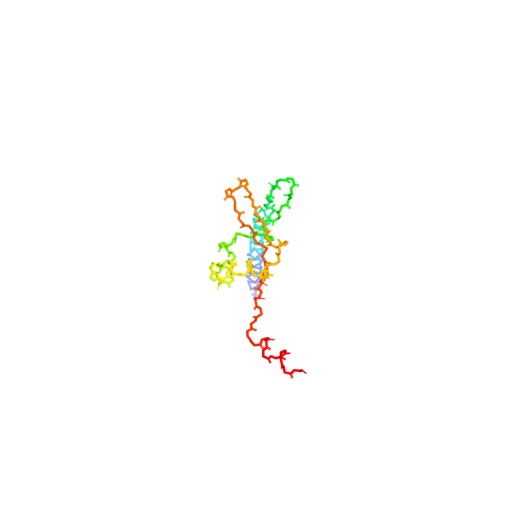-8.109 1.00 81.25 89 ILE A CA 1
ATOM 731 C C . ILE A 1 89 ? -3.471 12.868 -8.596 1.00 81.25 89 ILE A C 1
ATOM 733 O O . ILE A 1 89 ? -2.711 13.541 -7.894 1.00 81.25 89 ILE A O 1
ATOM 737 N N . PRO A 1 90 ? -3.912 13.306 -9.790 1.00 78.25 90 PRO A N 1
ATOM 738 C CA . PRO A 1 90 ? -3.498 14.588 -10.361 1.00 78.25 90 PRO A CA 1
ATOM 739 C C . PRO A 1 90 ? -3.878 15.770 -9.462 1.00 78.25 90 PRO A C 1
ATOM 741 O O . PRO A 1 90 ? -3.047 16.639 -9.218 1.00 78.25 90 PRO A O 1
ATOM 744 N N . GLU A 1 91 ? -5.082 15.719 -8.884 1.00 74.81 91 GLU A N 1
ATOM 745 C CA . GLU A 1 91 ? -5.672 16.754 -8.017 1.00 74.81 91 GLU A CA 1
ATOM 746 C C . GLU A 1 91 ? -4.888 17.013 -6.719 1.00 74.81 91 GLU A C 1
ATOM 748 O O . GLU A 1 91 ? -5.011 18.068 -6.107 1.00 74.81 91 GLU A O 1
ATOM 753 N N . LEU A 1 92 ? -4.057 16.060 -6.283 1.00 74.06 92 LEU A N 1
ATOM 754 C CA . LEU A 1 92 ? -3.235 16.168 -5.075 1.00 74.06 92 LEU A CA 1
ATOM 755 C C . LEU A 1 92 ? -1.757 16.342 -5.439 1.00 74.06 92 LEU A C 1
ATOM 757 O O . LEU A 1 92 ? -0.904 15.605 -4.951 1.00 74.06 92 LEU A O 1
ATOM 761 N N . ASN A 1 93 ? -1.441 17.282 -6.334 1.00 77.75 93 ASN A N 1
ATOM 762 C CA . ASN A 1 93 ? -0.073 17.524 -6.819 1.00 77.75 93 ASN A CA 1
ATOM 763 C C . ASN A 1 93 ? 0.595 16.270 -7.420 1.00 77.75 93 ASN A C 1
ATOM 765 O O . ASN A 1 93 ? 1.798 16.054 -7.267 1.00 77.75 93 ASN A O 1
ATOM 769 N N . GLY A 1 94 ? -0.184 15.403 -8.073 1.00 76.88 94 GLY A N 1
ATOM 770 C CA . GLY A 1 94 ? 0.332 14.152 -8.632 1.00 76.88 94 GLY A CA 1
ATOM 771 C C . GLY A 1 94 ? 0.760 13.125 -7.577 1.00 76.88 94 GLY A C 1
ATOM 772 O O . GLY A 1 94 ? 1.629 12.293 -7.859 1.00 76.88 94 GLY A O 1
ATOM 773 N N . LEU A 1 95 ? 0.177 13.170 -6.370 1.00 83.81 95 LEU A N 1
ATOM 774 C CA . LEU A 1 95 ? 0.441 12.199 -5.309 1.00 83.81 95 LEU A CA 1
ATOM 775 C C . LEU A 1 95 ? 0.240 10.772 -5.832 1.00 83.81 95 LEU A C 1
ATOM 777 O O . LEU A 1 95 ? -0.773 10.452 -6.455 1.00 83.81 95 LEU A O 1
ATOM 781 N N . LYS A 1 96 ? 1.213 9.904 -5.556 1.00 87.31 96 LYS A N 1
ATOM 782 C CA . LYS A 1 96 ? 1.180 8.499 -5.963 1.00 87.31 96 LYS A CA 1
ATOM 783 C C . LYS A 1 96 ? 0.874 7.611 -4.764 1.00 87.31 96 LYS A C 1
ATOM 785 O O . LYS A 1 96 ? 1.597 7.648 -3.764 1.00 87.31 96 LYS A O 1
ATOM 790 N N . LEU A 1 97 ? -0.162 6.794 -4.896 1.00 88.06 97 LEU A N 1
ATOM 791 C CA . LEU A 1 97 ? -0.522 5.754 -3.944 1.00 88.06 97 LEU A CA 1
ATOM 792 C C . LEU A 1 97 ? -0.179 4.385 -4.516 1.00 88.06 97 LEU A C 1
ATOM 794 O O . LEU A 1 97 ? -0.370 4.121 -5.702 1.00 88.06 97 LEU A O 1
ATOM 798 N N . ILE A 1 98 ? 0.312 3.508 -3.656 1.00 89.50 98 ILE A N 1
ATOM 799 C CA . ILE A 1 98 ? 0.625 2.118 -3.963 1.00 89.50 98 ILE A CA 1
ATOM 800 C C . ILE A 1 98 ? -0.156 1.214 -3.013 1.00 89.50 98 ILE A C 1
ATOM 802 O O . ILE A 1 98 ? -0.383 1.575 -1.856 1.00 89.50 98 ILE A O 1
ATOM 806 N N . LYS A 1 99 ? -0.579 0.045 -3.496 1.00 89.50 99 LYS A N 1
ATOM 807 C CA . LYS A 1 99 ? -1.217 -0.954 -2.632 1.00 89.50 99 LYS A CA 1
ATOM 808 C C . LYS A 1 99 ? -0.277 -1.406 -1.520 1.00 89.50 99 LYS A C 1
ATOM 810 O O . LYS A 1 99 ? 0.914 -1.620 -1.758 1.00 89.50 99 LYS A O 1
ATOM 815 N N . ASP A 1 100 ? -0.833 -1.626 -0.334 1.00 88.69 100 ASP A N 1
ATOM 816 C CA . ASP A 1 100 ? -0.116 -2.185 0.811 1.00 88.69 100 ASP A CA 1
ATOM 817 C C . ASP A 1 100 ? 0.137 -3.695 0.655 1.00 88.69 100 ASP A C 1
ATOM 819 O O . ASP A 1 100 ? -0.418 -4.533 1.362 1.00 88.69 100 ASP A O 1
ATOM 823 N N . GLN A 1 101 ? 0.976 -4.056 -0.310 1.00 87.00 101 GLN A N 1
ATOM 824 C CA . GLN A 1 101 ? 1.359 -5.434 -0.577 1.00 87.00 101 GLN A CA 1
ATOM 825 C C . GLN A 1 101 ? 2.851 -5.511 -0.882 1.00 87.00 101 GLN A C 1
ATOM 827 O O . GLN A 1 101 ? 3.369 -4.732 -1.676 1.00 87.00 101 GLN A O 1
ATOM 832 N N . ALA A 1 102 ? 3.542 -6.497 -0.309 1.00 84.00 102 ALA A N 1
ATOM 833 C CA . ALA A 1 102 ? 4.944 -6.740 -0.619 1.00 84.00 102 ALA A CA 1
ATOM 834 C C . ALA A 1 102 ? 5.116 -7.161 -2.089 1.00 84.00 102 ALA A C 1
ATOM 836 O O . ALA A 1 102 ? 4.787 -8.284 -2.478 1.00 84.00 102 ALA A O 1
ATOM 837 N N . PHE A 1 103 ? 5.688 -6.279 -2.904 1.00 83.44 103 PHE A N 1
ATOM 838 C CA . PHE A 1 103 ? 6.181 -6.640 -4.230 1.00 83.44 103 PHE A CA 1
ATOM 839 C C . PHE A 1 103 ? 7.583 -7.241 -4.112 1.00 83.44 103 PHE A C 1
ATOM 841 O O . PHE A 1 103 ? 8.429 -6.746 -3.367 1.00 83.44 103 PHE A O 1
ATOM 848 N N . MET A 1 104 ? 7.856 -8.309 -4.859 1.00 75.19 104 MET A N 1
ATOM 849 C CA . MET A 1 104 ? 9.191 -8.893 -4.944 1.00 75.19 104 MET A CA 1
ATOM 850 C C . MET A 1 104 ? 9.651 -8.913 -6.393 1.00 75.19 104 MET A C 1
ATOM 852 O O . MET A 1 104 ? 9.121 -9.642 -7.230 1.00 75.19 104 MET A O 1
ATOM 856 N N . ALA A 1 105 ? 10.698 -8.144 -6.689 1.00 68.94 105 ALA A N 1
ATOM 857 C CA . ALA A 1 105 ? 11.463 -8.376 -7.904 1.00 68.94 105 ALA A CA 1
ATOM 858 C C . ALA A 1 105 ? 12.115 -9.761 -7.817 1.00 68.94 105 ALA A C 1
ATOM 860 O O . ALA A 1 105 ? 12.732 -10.085 -6.798 1.00 68.94 105 ALA A O 1
ATOM 861 N N . ARG A 1 106 ? 12.006 -10.555 -8.892 1.00 63.59 106 ARG A N 1
ATOM 862 C CA . ARG A 1 106 ? 12.681 -11.855 -9.015 1.00 63.59 106 ARG A CA 1
ATOM 863 C C . ARG A 1 106 ? 14.136 -11.718 -8.567 1.00 63.59 106 ARG A C 1
ATOM 865 O O . ARG A 1 106 ? 14.917 -10.989 -9.180 1.00 63.59 106 ARG A O 1
ATOM 872 N N . SER A 1 107 ? 14.488 -12.396 -7.478 1.00 63.28 107 SER A N 1
ATOM 873 C CA . SER A 1 107 ? 15.862 -12.413 -6.985 1.00 63.28 107 SER A CA 1
ATOM 874 C C . SER A 1 107 ? 16.731 -13.277 -7.903 1.00 63.28 107 SER A C 1
ATOM 876 O O . SER A 1 107 ? 16.224 -14.183 -8.572 1.00 63.28 107 SER A O 1
ATOM 878 N N . TYR A 1 108 ? 18.039 -13.025 -7.928 1.00 57.09 108 TYR A N 1
ATOM 879 C CA . TYR A 1 108 ? 18.998 -13.806 -8.717 1.00 57.09 108 TYR A CA 1
ATOM 880 C C . TYR A 1 108 ? 18.936 -15.315 -8.401 1.00 57.09 108 TYR A C 1
ATOM 882 O O . TYR A 1 108 ? 19.021 -16.130 -9.316 1.00 57.09 108 TYR A O 1
ATOM 890 N N . ARG A 1 109 ? 18.652 -15.690 -7.140 1.00 57.66 109 ARG A N 1
ATOM 891 C CA . ARG A 1 109 ? 18.420 -17.090 -6.727 1.00 57.66 109 ARG A CA 1
ATOM 892 C C . ARG A 1 109 ? 17.340 -17.780 -7.564 1.00 57.66 109 ARG A C 1
ATOM 894 O O . ARG A 1 109 ? 17.536 -18.903 -8.004 1.00 57.66 109 ARG A O 1
ATOM 901 N N . THR A 1 110 ? 16.248 -17.074 -7.845 1.00 58.66 110 THR A N 1
ATOM 902 C CA . THR A 1 110 ? 15.127 -17.568 -8.664 1.00 58.66 110 THR A CA 1
ATOM 903 C C . THR A 1 110 ? 15.473 -17.745 -10.148 1.00 58.66 110 THR A C 1
ATOM 905 O O . THR A 1 110 ? 14.778 -18.478 -10.842 1.00 58.66 110 THR A O 1
ATOM 908 N N . ARG A 1 111 ? 16.507 -17.062 -10.669 1.00 54.19 111 ARG A N 1
ATOM 909 C CA . ARG A 1 111 ? 16.972 -17.241 -12.060 1.00 54.19 111 ARG A CA 1
ATOM 910 C C . ARG A 1 111 ? 17.890 -18.452 -12.190 1.00 54.19 111 ARG A C 1
ATOM 912 O O . ARG A 1 111 ? 17.751 -19.204 -13.145 1.00 54.19 111 ARG A O 1
ATOM 919 N N . ALA A 1 112 ? 18.773 -18.656 -11.212 1.00 58.53 112 ALA A N 1
ATOM 920 C CA . ALA A 1 112 ? 19.701 -19.784 -11.200 1.00 58.53 112 ALA A CA 1
ATOM 921 C C . ALA A 1 112 ? 18.983 -21.144 -11.114 1.00 58.53 112 ALA A C 1
ATOM 923 O O . ALA A 1 112 ? 19.418 -22.096 -11.746 1.00 58.53 112 ALA A O 1
ATOM 924 N N . SER A 1 113 ? 17.855 -21.232 -10.398 1.00 59.31 113 SER A N 1
ATOM 925 C CA . SER A 1 113 ? 17.059 -22.466 -10.310 1.00 59.31 113 SER A CA 1
ATOM 926 C C . SER A 1 113 ? 16.203 -22.752 -11.550 1.00 59.31 113 SER A C 1
ATOM 928 O O . SER A 1 113 ? 15.845 -23.899 -11.781 1.00 59.31 113 SER A O 1
ATOM 930 N N . ALA A 1 114 ? 15.845 -21.725 -12.329 1.00 57.22 114 ALA A N 1
ATOM 931 C CA . ALA A 1 114 ? 14.995 -21.863 -13.517 1.00 57.22 114 ALA A CA 1
ATOM 932 C C . ALA A 1 114 ? 15.786 -22.158 -14.803 1.00 57.22 114 ALA A C 1
ATOM 934 O O . ALA A 1 114 ? 15.207 -22.639 -15.765 1.00 57.22 114 ALA A O 1
ATOM 935 N N . ALA A 1 115 ? 17.090 -21.870 -14.820 1.00 58.28 115 ALA A N 1
ATOM 936 C CA . ALA A 1 115 ? 17.995 -22.200 -15.925 1.00 58.28 115 ALA A CA 1
ATOM 937 C C . ALA A 1 115 ? 18.646 -23.593 -15.785 1.00 58.28 115 ALA A C 1
ATOM 939 O O . ALA A 1 115 ? 19.528 -23.934 -16.565 1.00 58.28 115 ALA A O 1
ATOM 940 N N . ALA A 1 116 ? 18.259 -24.359 -14.760 1.00 56.81 116 ALA A N 1
ATOM 941 C CA . ALA A 1 116 ? 18.809 -25.677 -14.435 1.00 56.81 116 ALA A CA 1
ATOM 942 C C . ALA A 1 116 ? 17.892 -26.851 -14.849 1.00 56.81 116 ALA A C 1
ATOM 944 O O . ALA A 1 116 ? 18.106 -27.971 -14.392 1.00 56.81 116 ALA A O 1
ATOM 945 N N . TYR A 1 117 ? 16.879 -26.584 -15.678 1.00 47.88 117 TYR A N 1
ATOM 946 C CA . TYR A 1 117 ? 15.984 -27.555 -16.317 1.00 47.88 117 TYR A CA 1
ATOM 947 C C . TYR A 1 117 ? 16.046 -27.364 -17.831 1.00 47.88 117 TYR A C 1
ATOM 949 O O . TYR A 1 117 ? 15.901 -28.379 -18.542 1.00 47.88 117 TYR A O 1
#

Organism: NCBI:txid651661

Radius of gyration: 26.85 Å; chains: 1; bounding box: 36×45×85 Å

Secondary structure (DSSP, 8-state):
----HHHHHHHHHHHHHHHHHHHHHHHHHHHHHHHHHHHT-EEEETTEEEETTTEEEHHHHHHHTT--HHHHHHHHHTTSS-GGGEEEEGGGTTEEEEESS------HHHHHTTS--

Foldseek 3Di:
DDDPDPVVVVVVVVVVVVVVVVVVVVVVVVVVVVVVVVQPDWDQAPNDTDRVVFKDFLVVLCVVVVNDSVVVVVCVVVCLQPPVQWDFRVVVVRTIIGTPDDRDDDDPVNVVVVVPD

Sequence (117 aa):
MRTPIIKNRKMETIKEKKSVFTEVNNKLDHVESMLMDFTKSKLVIMDKEYHLRDWMTLSDYCKKYNIKPSRLSNWIERGVVPGGSLIVIPELNGLKLIKDQAFMARSYRTRASAAAY

pLDDT: mean 74.34, std 12.48, range [45.5, 90.12]